Protein AF-H1LVS0-F1 (afdb_monomer_lite)

Secondary structure (DSSP, 8-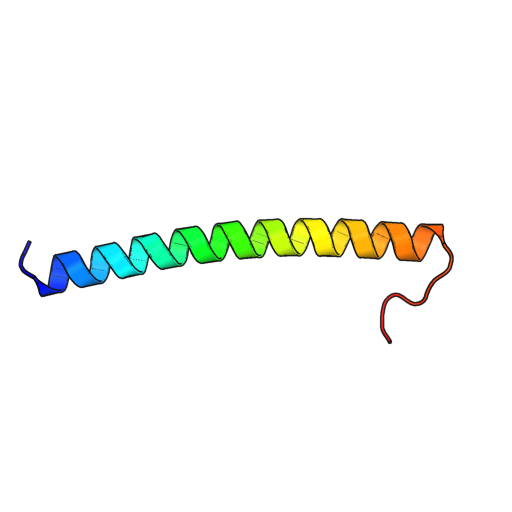state):
--HHHHHHHHHHHHHHHHHHHHHHHHHHHHHHHHHHHHTT--S--

Foldseek 3Di:
DPPVVVVVVVVVVVVVVVVVVVVVVVVVLVVVQVVCVVVVHDNDD

pLDDT: mean 95.46, std 6.91, range [64.5, 98.56]

Radius of gyration: 18.14 Å; chains: 1; bounding box: 40×10×46 Å

Structure (mmCIF, N/CA/C/O backbone):
data_AF-H1LVS0-F1
#
_entry.id   AF-H1LVS0-F1
#
loop_
_atom_site.group_PDB
_atom_site.id
_atom_site.type_symbol
_atom_site.label_atom_id
_atom_site.label_alt_id
_atom_site.label_comp_id
_atom_site.label_asym_id
_atom_site.label_entity_id
_atom_site.label_seq_id
_atom_site.pdbx_PDB_ins_code
_atom_site.Cartn_x
_atom_site.Cartn_y
_atom_site.Cartn_z
_atom_site.occupancy
_atom_site.B_iso_or_equiv
_atom_site.auth_seq_id
_atom_site.auth_comp_id
_atom_site.auth_asym_id
_atom_site.auth_atom_id
_atom_site.pdbx_PDB_model_num
ATOM 1 N N . MET A 1 1 ? -19.430 2.076 20.549 1.00 64.50 1 MET A N 1
ATOM 2 C CA . MET A 1 1 ? -18.210 2.896 20.579 1.00 64.50 1 MET A CA 1
ATOM 3 C C . MET A 1 1 ? -17.758 3.225 21.980 1.00 64.50 1 MET A C 1
ATOM 5 O O . MET A 1 1 ? -18.238 4.177 22.588 1.00 64.50 1 MET A O 1
ATOM 9 N N . ASN A 1 2 ? -16.814 2.434 22.479 1.00 92.62 2 ASN A N 1
ATOM 10 C CA . ASN A 1 2 ? -15.905 2.870 23.537 1.00 92.62 2 ASN A CA 1
ATOM 11 C C . ASN A 1 2 ? -14.596 3.394 22.910 1.00 92.62 2 ASN A C 1
ATOM 13 O O . ASN A 1 2 ? -14.381 3.276 21.706 1.00 92.62 2 ASN A O 1
ATOM 17 N N . GLU A 1 3 ? -13.721 3.981 23.725 1.00 95.00 3 GLU A N 1
ATOM 18 C CA . GLU A 1 3 ? -12.447 4.556 23.270 1.00 95.00 3 GLU A CA 1
ATOM 19 C C . GLU A 1 3 ? -11.563 3.541 22.523 1.00 95.00 3 GLU A C 1
ATOM 21 O O . GLU A 1 3 ? -10.947 3.879 21.515 1.00 95.00 3 GLU A O 1
ATOM 26 N N . LEU A 1 4 ? -11.570 2.274 22.951 1.00 96.88 4 LEU A N 1
ATOM 27 C CA . LEU A 1 4 ? -10.830 1.192 22.298 1.00 96.88 4 LEU A CA 1
ATOM 28 C C . LEU A 1 4 ? -11.328 0.916 20.871 1.00 96.88 4 LEU A C 1
ATOM 30 O O . LEU A 1 4 ? -10.526 0.637 19.984 1.00 96.88 4 LEU A O 1
ATOM 34 N N . GLU A 1 5 ? -12.638 0.985 20.647 1.00 97.12 5 GLU A N 1
ATOM 35 C CA . GLU A 1 5 ? -13.254 0.781 19.334 1.00 97.12 5 GLU A CA 1
ATOM 36 C C . GLU A 1 5 ? -12.860 1.901 18.360 1.00 97.12 5 GLU A C 1
ATOM 38 O O . GLU A 1 5 ? -12.396 1.612 17.262 1.00 97.12 5 GLU A O 1
ATOM 43 N N . ASN A 1 6 ? -12.883 3.161 18.809 1.00 97.44 6 ASN A N 1
ATOM 44 C CA . ASN A 1 6 ? -12.435 4.306 18.004 1.00 97.44 6 ASN A CA 1
ATOM 45 C C . ASN A 1 6 ? -10.946 4.211 17.628 1.00 97.44 6 ASN A C 1
ATOM 47 O O . ASN A 1 6 ? -10.545 4.575 16.522 1.00 97.44 6 ASN A O 1
ATOM 51 N N . LEU A 1 7 ? -10.102 3.732 18.550 1.00 98.25 7 LEU A N 1
ATOM 52 C CA . LEU A 1 7 ? -8.679 3.521 18.273 1.00 98.25 7 LEU A CA 1
ATOM 53 C C . LEU A 1 7 ? -8.465 2.438 17.207 1.00 98.25 7 LEU A C 1
ATOM 55 O O . LEU A 1 7 ? -7.588 2.595 16.360 1.00 98.25 7 LEU A O 1
ATOM 59 N N . ARG A 1 8 ? -9.273 1.370 17.218 1.00 97.94 8 ARG A N 1
ATOM 60 C CA . ARG A 1 8 ? -9.219 0.309 16.200 1.00 97.94 8 ARG A CA 1
ATOM 61 C C . ARG A 1 8 ? -9.666 0.808 14.829 1.00 97.94 8 ARG A C 1
ATOM 63 O O . ARG A 1 8 ? -8.946 0.593 13.866 1.00 97.94 8 ARG A O 1
ATOM 70 N N . GLU A 1 9 ? -10.756 1.567 14.749 1.00 98.19 9 GLU A N 1
ATOM 71 C CA . GLU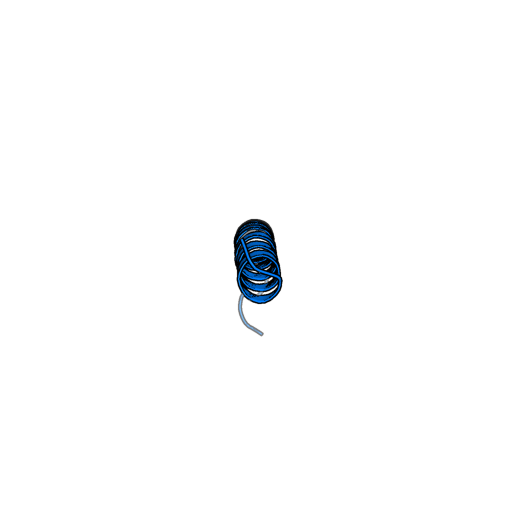 A 1 9 ? -11.199 2.161 13.476 1.00 98.19 9 GLU A CA 1
ATOM 72 C C . GLU A 1 9 ? -10.158 3.109 12.872 1.00 98.19 9 GLU A C 1
ATOM 74 O O . GLU A 1 9 ? -9.989 3.192 11.652 1.00 98.19 9 GLU A O 1
ATOM 79 N N . ARG A 1 10 ? -9.423 3.825 13.729 1.00 98.25 10 ARG A N 1
ATOM 80 C CA . ARG A 1 10 ? -8.326 4.681 13.282 1.00 98.25 10 ARG A CA 1
ATOM 81 C C . ARG A 1 10 ? -7.170 3.866 12.703 1.00 98.25 10 ARG A C 1
ATOM 83 O O . ARG A 1 10 ? -6.608 4.293 11.700 1.00 98.25 10 ARG A O 1
ATOM 90 N N . ILE A 1 11 ? -6.840 2.713 13.289 1.00 98.50 11 ILE A N 1
ATOM 91 C CA . ILE A 1 11 ? -5.863 1.775 12.710 1.00 98.50 11 ILE A CA 1
ATOM 92 C C . ILE A 1 11 ? -6.364 1.272 11.354 1.00 98.50 11 ILE A C 1
ATOM 94 O O . ILE A 1 11 ? -5.643 1.399 10.373 1.00 98.50 11 ILE A O 1
ATOM 98 N N . ASP A 1 12 ? -7.618 0.825 11.263 1.00 98.38 12 ASP A N 1
ATOM 99 C CA . ASP A 1 12 ? -8.190 0.321 10.006 1.00 98.38 12 ASP A CA 1
ATOM 100 C C . ASP A 1 12 ? -8.169 1.375 8.888 1.00 98.38 12 ASP A C 1
ATOM 102 O O . ASP A 1 12 ? -8.032 1.056 7.705 1.00 98.38 12 ASP A O 1
ATOM 106 N N . THR A 1 13 ? -8.325 2.648 9.253 1.00 98.31 13 THR A N 1
ATOM 107 C CA . THR A 1 13 ? -8.229 3.771 8.314 1.00 98.31 13 THR A CA 1
ATOM 108 C C . THR A 1 13 ? -6.792 3.966 7.842 1.00 98.31 13 THR A C 1
ATOM 110 O O . THR A 1 13 ? -6.553 4.039 6.639 1.00 98.31 13 THR A O 1
ATOM 113 N N . ILE A 1 14 ? -5.834 3.978 8.773 1.00 98.50 14 ILE A N 1
ATOM 114 C CA . ILE A 1 14 ? -4.405 4.093 8.460 1.00 98.50 14 ILE A CA 1
ATOM 115 C C . ILE A 1 14 ? -3.959 2.939 7.556 1.00 98.50 14 ILE A C 1
ATOM 117 O O . ILE A 1 14 ? -3.264 3.167 6.572 1.00 98.50 14 ILE A O 1
ATOM 121 N N . ASP A 1 15 ? -4.392 1.712 7.832 1.00 98.56 15 ASP A N 1
ATOM 122 C CA . ASP A 1 15 ? -4.004 0.542 7.044 1.00 98.56 15 ASP A CA 1
ATOM 123 C C . ASP A 1 15 ? -4.515 0.627 5.597 1.00 98.56 15 ASP A C 1
ATOM 125 O O . ASP A 1 15 ? -3.796 0.274 4.661 1.00 98.56 15 ASP A O 1
ATOM 129 N N . LYS A 1 16 ? -5.719 1.169 5.378 1.00 98.19 16 LYS A N 1
ATOM 130 C CA . LYS A 1 16 ? -6.240 1.429 4.023 1.00 98.19 16 LYS A CA 1
ATOM 131 C C . LYS A 1 16 ? -5.419 2.482 3.278 1.00 98.19 16 LYS A C 1
ATOM 133 O O . LYS A 1 16 ? -5.154 2.325 2.083 1.00 98.19 16 LYS A O 1
ATOM 138 N N . GLU A 1 17 ? -5.003 3.539 3.972 1.00 98.50 17 GLU A N 1
ATOM 139 C CA . GLU A 1 17 ? -4.128 4.569 3.403 1.00 98.50 17 GLU A CA 1
ATOM 140 C C . GLU A 1 17 ? -2.750 3.988 3.057 1.00 98.50 17 GLU A C 1
ATOM 142 O O . GLU A 1 17 ? -2.228 4.243 1.973 1.00 98.50 17 GLU A O 1
ATOM 147 N N . LEU A 1 18 ? -2.193 3.136 3.923 1.00 98.50 18 LEU A N 1
ATOM 148 C CA 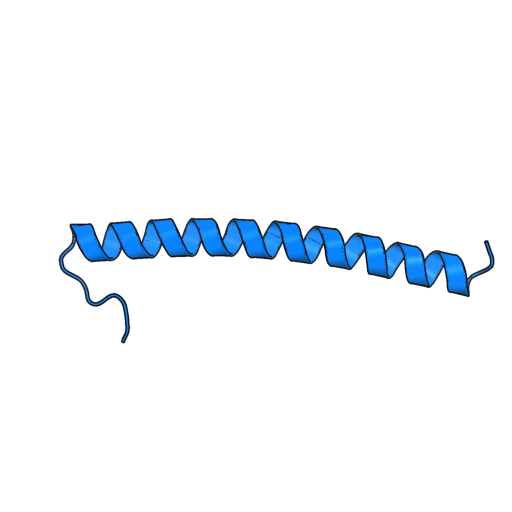. LEU A 1 18 ? -0.928 2.443 3.674 1.00 98.50 18 LEU A CA 1
ATOM 149 C C . LEU A 1 18 ? -1.002 1.520 2.457 1.00 98.50 18 LEU A C 1
ATOM 151 O O . LEU A 1 18 ? -0.064 1.511 1.661 1.00 98.50 18 LEU A O 1
ATOM 155 N N . ILE A 1 19 ? -2.096 0.770 2.287 1.00 98.38 19 ILE A N 1
ATOM 156 C CA . ILE A 1 19 ? -2.300 -0.081 1.104 1.00 98.38 19 ILE A CA 1
ATOM 157 C C . ILE A 1 19 ? -2.324 0.778 -0.160 1.00 98.38 19 ILE A C 1
ATOM 159 O O . ILE A 1 19 ? -1.589 0.487 -1.099 1.00 98.38 19 ILE A O 1
ATOM 163 N N . THR A 1 20 ? -3.087 1.872 -0.151 1.00 98.06 20 THR A N 1
ATOM 164 C CA . THR A 1 20 ? -3.173 2.798 -1.292 1.00 98.06 20 THR A CA 1
ATOM 165 C C . THR A 1 20 ? -1.795 3.356 -1.659 1.00 98.06 20 THR A C 1
ATOM 167 O O . THR A 1 20 ? -1.366 3.274 -2.808 1.00 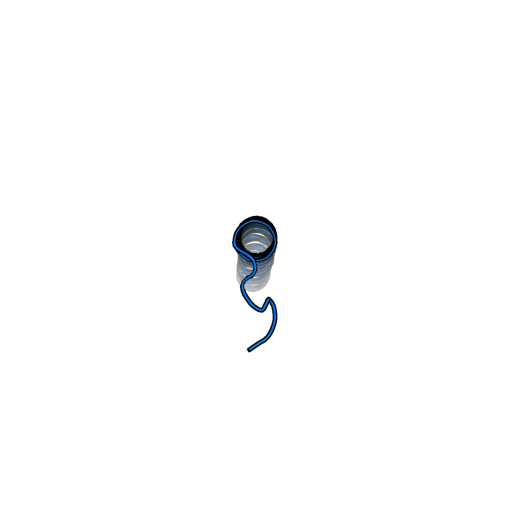98.06 20 THR A O 1
ATOM 170 N N . LEU A 1 21 ? -1.044 3.848 -0.670 1.00 98.56 21 LEU A N 1
ATOM 171 C CA . LEU A 1 21 ? 0.312 4.364 -0.880 1.00 98.56 21 LEU A CA 1
ATOM 172 C C . LEU A 1 21 ? 1.281 3.282 -1.374 1.00 98.56 21 LEU A C 1
ATOM 174 O O . LEU A 1 21 ? 2.195 3.557 -2.155 1.00 98.56 21 LEU A O 1
ATOM 178 N N . PHE A 1 22 ? 1.109 2.041 -0.921 1.00 98.38 22 PHE A N 1
ATOM 179 C CA . PHE A 1 22 ? 1.931 0.923 -1.362 1.00 98.38 22 PHE A CA 1
ATOM 180 C C . PHE A 1 22 ? 1.650 0.545 -2.821 1.00 98.38 22 PHE A C 1
ATOM 182 O O . PHE A 1 22 ? 2.593 0.285 -3.570 1.00 98.38 22 PHE A O 1
ATOM 189 N N . GLU A 1 23 ? 0.385 0.560 -3.242 1.00 98.44 23 GLU A N 1
ATOM 190 C CA . GLU A 1 23 ? -0.013 0.361 -4.638 1.00 98.44 23 GLU A CA 1
ATOM 191 C C . GLU A 1 23 ? 0.548 1.466 -5.542 1.00 98.44 23 GLU A C 1
ATOM 193 O O . GLU A 1 23 ? 1.182 1.167 -6.556 1.00 98.44 23 GLU A O 1
ATOM 198 N N . GLU A 1 24 ? 0.417 2.735 -5.140 1.00 98.44 24 GLU A N 1
ATOM 199 C CA . GLU A 1 24 ? 1.020 3.872 -5.848 1.00 98.44 24 GLU A CA 1
ATOM 200 C C . GLU A 1 24 ? 2.535 3.704 -5.995 1.00 98.44 24 GLU A C 1
ATOM 202 O O . GLU A 1 24 ? 3.087 3.854 -7.088 1.00 98.44 24 GLU A O 1
ATOM 207 N N . ARG A 1 25 ? 3.218 3.307 -4.915 1.00 98.50 25 ARG A N 1
ATOM 208 C CA . ARG A 1 25 ? 4.652 3.010 -4.951 1.00 98.50 25 ARG A CA 1
ATOM 209 C C . ARG A 1 25 ? 4.973 1.899 -5.953 1.00 98.50 25 ARG A C 1
ATOM 211 O O . ARG A 1 25 ? 5.988 1.994 -6.639 1.00 98.50 25 ARG A O 1
ATOM 218 N N . MET A 1 26 ? 4.165 0.842 -6.030 1.00 98.00 26 MET A N 1
ATOM 219 C CA . MET A 1 26 ? 4.398 -0.258 -6.971 1.00 98.00 26 MET A CA 1
ATOM 220 C C . MET A 1 26 ? 4.185 0.160 -8.427 1.00 98.00 26 MET A C 1
ATOM 222 O O . MET A 1 26 ? 4.957 -0.266 -9.284 1.00 98.00 26 MET A O 1
ATOM 226 N N . ASN A 1 27 ? 3.232 1.051 -8.704 1.00 98.31 27 ASN A N 1
ATOM 227 C CA . ASN A 1 27 ? 3.08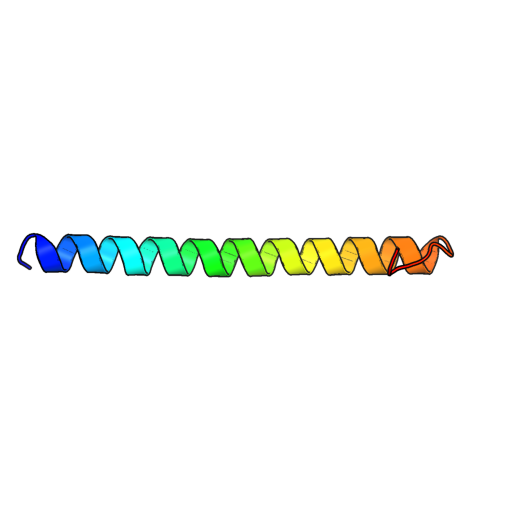3 1.643 -10.035 1.00 98.31 27 ASN A CA 1
ATOM 228 C C . ASN A 1 27 ? 4.345 2.417 -10.440 1.00 98.31 27 ASN A C 1
ATOM 230 O O . ASN A 1 27 ? 4.898 2.168 -11.506 1.00 98.31 27 ASN A O 1
ATOM 234 N N . VAL A 1 28 ? 4.891 3.240 -9.541 1.00 98.12 28 VAL A N 1
ATOM 235 C CA . VAL A 1 28 ? 6.157 3.951 -9.792 1.00 98.12 28 VAL A CA 1
ATOM 236 C C . VAL A 1 28 ? 7.326 2.979 -10.005 1.00 98.12 28 VAL A C 1
ATOM 238 O O . VAL A 1 28 ? 8.196 3.218 -10.840 1.00 98.12 28 VAL A O 1
ATOM 241 N N . VAL A 1 29 ? 7.370 1.860 -9.276 1.00 97.56 29 VAL A N 1
ATOM 242 C CA . VAL A 1 29 ? 8.380 0.811 -9.503 1.00 97.56 29 VAL A CA 1
ATOM 243 C C . VAL A 1 29 ? 8.251 0.205 -10.904 1.00 97.56 29 VAL A C 1
ATOM 245 O O . VAL A 1 29 ? 9.280 -0.033 -11.540 1.00 97.56 29 VAL A O 1
ATOM 248 N N . ASN A 1 30 ? 7.030 -0.010 -11.402 1.00 97.31 30 ASN A N 1
ATOM 249 C CA . ASN A 1 30 ? 6.801 -0.484 -12.769 1.00 97.31 30 ASN A CA 1
ATOM 250 C C . ASN A 1 30 ? 7.305 0.530 -13.803 1.00 97.31 30 ASN A C 1
ATOM 252 O O . ASN A 1 30 ? 8.043 0.142 -14.708 1.00 97.31 30 ASN A O 1
ATOM 256 N N . ASP A 1 31 ? 7.009 1.818 -13.615 1.00 97.62 31 ASP A N 1
ATOM 257 C CA . ASP A 1 31 ? 7.490 2.888 -14.499 1.00 97.62 31 ASP A CA 1
ATOM 258 C C . ASP A 1 31 ? 9.028 2.943 -14.532 1.00 97.62 31 ASP A C 1
ATOM 260 O O . ASP A 1 31 ? 9.650 3.091 -15.588 1.00 97.62 31 ASP A O 1
ATOM 264 N N . ILE A 1 32 ? 9.679 2.761 -13.376 1.00 96.38 32 ILE A N 1
ATOM 265 C CA . ILE A 1 32 ? 11.144 2.677 -13.282 1.00 96.38 32 ILE A CA 1
ATOM 266 C C . ILE A 1 32 ? 11.672 1.445 -14.026 1.00 96.38 32 ILE A C 1
ATOM 268 O O . ILE A 1 32 ? 12.704 1.529 -14.698 1.00 96.38 32 ILE A O 1
ATOM 272 N N . ALA A 1 33 ? 11.008 0.295 -13.899 1.00 96.38 33 ALA A N 1
ATOM 273 C CA . ALA A 1 33 ? 11.410 -0.923 -14.592 1.00 96.38 33 ALA A CA 1
ATOM 274 C C . ALA A 1 33 ? 11.314 -0.751 -16.116 1.00 96.38 33 ALA A C 1
ATOM 276 O O . ALA A 1 33 ? 12.267 -1.083 -16.822 1.00 96.38 33 ALA A O 1
ATOM 277 N N . GLU A 1 34 ? 10.223 -0.164 -16.612 1.00 97.00 34 GLU A N 1
ATOM 278 C CA . GLU A 1 34 ? 10.046 0.156 -18.029 1.00 97.00 34 GLU A CA 1
ATOM 279 C C . GLU A 1 34 ? 11.117 1.136 -18.521 1.00 97.00 34 GLU A C 1
ATOM 281 O O . GLU A 1 34 ? 11.767 0.891 -19.540 1.00 97.00 34 GLU A O 1
ATOM 286 N N . TYR A 1 35 ? 11.388 2.200 -17.759 1.00 96.94 35 TYR A N 1
ATOM 287 C CA . TYR A 1 35 ? 12.473 3.128 -18.067 1.00 96.94 35 TYR A CA 1
ATOM 288 C C . TYR A 1 35 ? 13.819 2.404 -18.188 1.00 96.94 35 TYR A C 1
ATOM 290 O O . TYR A 1 35 ? 14.556 2.623 -19.151 1.00 96.94 35 TYR A O 1
ATOM 298 N N . LYS A 1 36 ? 14.153 1.517 -17.244 1.00 96.81 36 LYS A N 1
ATOM 299 C CA . LYS A 1 36 ? 15.408 0.758 -17.284 1.00 96.81 36 LYS A CA 1
ATOM 300 C C . LYS A 1 36 ? 15.491 -0.155 -18.507 1.00 96.81 36 LYS A C 1
ATOM 302 O O . LYS A 1 36 ? 16.531 -0.160 -19.160 1.00 96.81 36 LYS A O 1
ATOM 307 N N . ILE A 1 37 ? 14.410 -0.860 -18.847 1.00 96.12 37 ILE A N 1
ATOM 308 C CA . ILE A 1 37 ? 14.331 -1.703 -20.051 1.00 96.12 37 ILE A CA 1
ATOM 309 C C . ILE A 1 37 ? 14.585 -0.861 -21.304 1.00 96.12 37 ILE A C 1
ATOM 311 O O . ILE A 1 37 ? 15.458 -1.197 -22.100 1.00 96.12 37 ILE A O 1
ATOM 315 N N . ASN A 1 38 ? 13.894 0.273 -21.435 1.00 97.06 38 ASN A N 1
ATOM 316 C CA . ASN A 1 38 ? 14.010 1.163 -22.593 1.00 97.06 38 ASN A CA 1
ATOM 317 C C . ASN A 1 38 ? 15.409 1.783 -22.745 1.00 97.06 38 ASN A C 1
ATOM 319 O O . ASN A 1 38 ? 15.813 2.135 -23.851 1.00 97.06 38 ASN A O 1
ATOM 323 N N . ASN A 1 39 ? 16.159 1.903 -21.647 1.00 97.12 39 ASN A N 1
ATOM 324 C CA . ASN A 1 39 ? 17.512 2.458 -21.629 1.00 97.12 39 ASN A CA 1
ATOM 325 C C . ASN A 1 39 ? 18.612 1.382 -21.543 1.00 97.12 39 ASN A C 1
ATOM 327 O O . ASN A 1 39 ? 19.773 1.724 -21.320 1.00 97.12 39 ASN A O 1
ATOM 331 N N . ASN A 1 40 ? 18.279 0.094 -21.715 1.00 95.25 40 ASN A N 1
ATOM 332 C CA . ASN A 1 40 ? 19.211 -1.034 -21.572 1.00 95.25 40 ASN A CA 1
ATOM 333 C C . ASN A 1 40 ? 19.978 -1.039 -20.230 1.00 95.25 40 ASN A C 1
ATOM 335 O O . ASN A 1 40 ? 21.143 -1.435 -20.163 1.00 95.25 40 ASN A O 1
ATOM 339 N N . LEU A 1 41 ? 19.332 -0.584 -19.154 1.00 95.25 41 LEU A N 1
ATOM 340 C CA . LEU A 1 41 ? 19.877 -0.573 -17.798 1.00 95.25 41 LEU A CA 1
ATOM 341 C C . LEU A 1 41 ? 19.4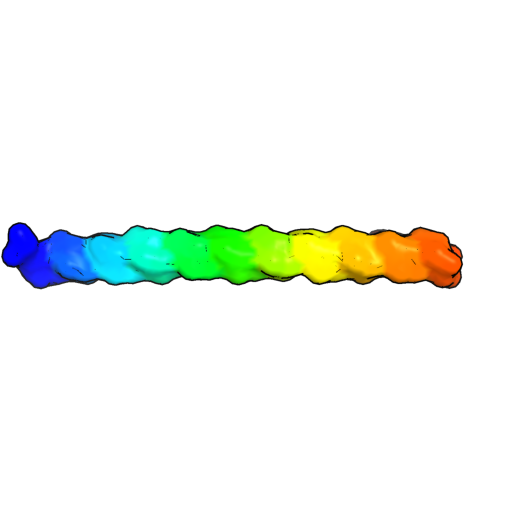94 -1.859 -17.043 1.00 95.25 41 LEU A C 1
ATOM 343 O O . LEU A 1 41 ? 18.392 -2.382 -17.229 1.00 95.25 41 LEU A O 1
ATOM 347 N N . PRO A 1 42 ? 20.350 -2.357 -16.132 1.00 91.19 42 PRO A N 1
ATOM 348 C CA . PRO A 1 42 ? 20.025 -3.517 -15.309 1.00 91.19 42 PRO A CA 1
ATOM 349 C C . PRO A 1 42 ? 18.872 -3.212 -14.339 1.00 91.19 42 PRO A C 1
ATOM 351 O O . PRO A 1 42 ? 18.867 -2.213 -13.610 1.00 91.19 42 PRO A O 1
ATOM 354 N N . ILE A 1 43 ? 17.872 -4.097 -14.324 1.00 87.31 43 ILE A N 1
ATOM 355 C CA . ILE A 1 43 ? 16.682 -3.971 -13.468 1.00 87.31 43 ILE A CA 1
ATOM 356 C C . ILE A 1 43 ? 17.040 -4.248 -12.005 1.00 87.31 43 ILE A C 1
ATOM 358 O O . ILE A 1 43 ? 16.712 -3.435 -11.137 1.00 87.31 43 ILE A O 1
ATOM 362 N N . LEU A 1 44 ? 17.767 -5.339 -11.760 1.00 86.38 44 LEU A N 1
ATOM 363 C CA . LEU A 1 44 ? 18.306 -5.719 -10.459 1.00 86.38 44 LEU A CA 1
ATOM 364 C C . LEU A 1 44 ? 19.792 -5.345 -10.408 1.00 86.38 44 LEU A C 1
ATOM 366 O O . LEU A 1 44 ? 20.541 -5.713 -11.313 1.00 86.38 44 LEU A O 1
ATOM 370 N N . ASN A 1 45 ? 20.176 -4.607 -9.367 1.00 67.25 45 ASN A N 1
ATOM 371 C CA . ASN A 1 45 ? 21.574 -4.340 -9.024 1.00 67.25 45 ASN A CA 1
ATOM 372 C C . ASN A 1 45 ? 22.040 -5.334 -7.963 1.00 67.25 45 ASN A C 1
ATOM 374 O O . ASN A 1 45 ? 21.218 -5.627 -7.064 1.00 67.25 45 ASN A O 1
#

Sequence (45 aa):
MNELENLRERIDTIDKELITLFEERMNVVNDIAEYKINNNLPILN